Protein AF-A0A2M4B0M4-F1 (afdb_monomer_lite)

Foldseek 3Di:
DDDDDDPVNVVVVVVVVVVVVVQLVVLLVVQCVVVVHPDRDPVSSQVSCVVVVNNVVNVVVVVVVVVVVVVVVVVVVVCVVPVPDDADPVNVVVVVVVVVPPD

Structure (mmCIF, N/CA/C/O backbone):
data_AF-A0A2M4B0M4-F1
#
_entry.id   AF-A0A2M4B0M4-F1
#
loop_
_atom_site.group_PDB
_atom_site.id
_atom_site.type_symbol
_atom_site.label_atom_id
_atom_site.label_alt_id
_atom_site.label_comp_id
_atom_site.label_asym_id
_atom_site.label_entity_id
_atom_site.label_seq_id
_atom_site.pdbx_PDB_ins_code
_atom_site.Cartn_x
_atom_site.Cartn_y
_atom_site.Cartn_z
_atom_site.occupancy
_atom_site.B_iso_or_equiv
_atom_site.auth_seq_id
_atom_site.auth_comp_id
_atom_site.auth_asym_id
_atom_site.auth_atom_id
_atom_site.pdbx_PDB_model_num
ATOM 1 N N . ALA A 1 1 ? 12.760 -25.555 -10.948 1.00 48.34 1 ALA A N 1
ATOM 2 C CA . ALA A 1 1 ? 13.737 -24.729 -11.685 1.00 48.34 1 ALA A CA 1
ATOM 3 C C . ALA A 1 1 ? 13.909 -23.422 -10.926 1.00 48.34 1 ALA A C 1
ATOM 5 O O . ALA A 1 1 ? 12.907 -22.858 -10.509 1.00 48.34 1 ALA A O 1
ATOM 6 N N . GLU A 1 2 ? 15.144 -22.990 -10.683 1.00 76.56 2 GLU A N 1
ATOM 7 C CA . GLU A 1 2 ? 15.445 -21.731 -9.992 1.00 76.56 2 GLU A CA 1
ATOM 8 C C . GLU A 1 2 ? 15.214 -20.550 -10.945 1.00 76.56 2 GLU A C 1
ATOM 10 O O . GLU A 1 2 ? 15.777 -20.513 -12.041 1.00 76.56 2 GLU A O 1
ATOM 15 N N . VAL A 1 3 ? 14.364 -19.600 -10.552 1.00 85.00 3 VAL A N 1
ATOM 16 C CA . VAL A 1 3 ? 14.114 -18.383 -11.334 1.00 85.00 3 VAL A CA 1
ATOM 17 C C . VAL A 1 3 ? 15.203 -17.363 -11.007 1.00 85.00 3 VAL A C 1
ATOM 19 O O . VAL A 1 3 ? 15.274 -16.859 -9.888 1.00 85.00 3 VAL A O 1
ATOM 22 N N . LYS A 1 4 ? 16.056 -17.043 -11.985 1.00 88.75 4 LYS A N 1
ATOM 23 C CA . LYS A 1 4 ? 17.110 -16.029 -11.836 1.00 88.75 4 LYS A CA 1
ATOM 24 C C . LYS A 1 4 ? 16.556 -14.636 -12.141 1.00 88.75 4 LYS A C 1
ATOM 26 O O . LYS A 1 4 ? 16.028 -14.406 -13.224 1.00 88.75 4 LYS A O 1
ATOM 31 N N . VAL A 1 5 ? 16.720 -13.704 -11.201 1.00 90.69 5 VAL A N 1
ATOM 32 C CA . VAL A 1 5 ? 16.304 -12.295 -11.334 1.00 90.69 5 VAL A CA 1
ATOM 33 C C . VAL A 1 5 ? 17.540 -11.404 -11.425 1.00 90.69 5 VAL A C 1
ATOM 35 O O . VAL A 1 5 ? 18.407 -11.475 -10.548 1.00 90.69 5 VAL A O 1
ATOM 38 N N . SER A 1 6 ? 17.614 -10.561 -12.460 1.00 95.25 6 SER A N 1
ATOM 39 C CA . SER A 1 6 ? 18.752 -9.660 -12.686 1.00 95.25 6 SER A CA 1
ATOM 40 C C . SER A 1 6 ? 18.793 -8.488 -11.694 1.00 95.25 6 SER A C 1
ATOM 42 O O . SER A 1 6 ? 17.782 -8.124 -11.086 1.00 95.25 6 SER A O 1
ATOM 44 N N . ASN A 1 7 ? 19.964 -7.867 -11.540 1.00 93.81 7 ASN A N 1
ATOM 45 C CA . ASN A 1 7 ? 20.154 -6.727 -10.632 1.00 93.81 7 ASN A CA 1
ATOM 46 C C . ASN A 1 7 ? 19.394 -5.479 -11.101 1.00 93.81 7 ASN A C 1
ATOM 48 O O . ASN A 1 7 ? 18.887 -4.700 -10.291 1.00 93.81 7 ASN A O 1
ATOM 52 N N . GLU A 1 8 ? 19.259 -5.311 -12.412 1.00 94.88 8 GLU A N 1
ATOM 53 C CA . GLU A 1 8 ? 18.503 -4.227 -13.030 1.00 94.88 8 GLU A CA 1
ATOM 54 C C . GLU A 1 8 ? 17.011 -4.383 -12.729 1.00 94.88 8 GLU A C 1
ATOM 56 O O . GLU A 1 8 ? 16.358 -3.407 -12.370 1.00 94.88 8 GLU A O 1
ATOM 61 N N . CYS A 1 9 ? 16.487 -5.615 -12.784 1.00 95.75 9 CYS A N 1
ATOM 62 C CA . CYS A 1 9 ? 15.099 -5.912 -12.430 1.00 95.75 9 CYS A CA 1
ATOM 63 C C . CYS A 1 9 ? 14.812 -5.581 -10.959 1.00 95.75 9 CYS A C 1
ATOM 65 O O . CYS A 1 9 ? 13.830 -4.903 -10.662 1.00 95.75 9 CYS A O 1
ATOM 67 N N . ARG A 1 10 ? 15.709 -5.966 -10.040 1.00 94.06 10 ARG A N 1
ATOM 68 C CA . ARG A 1 10 ? 15.594 -5.613 -8.611 1.00 94.06 10 ARG A CA 1
ATOM 69 C C . ARG A 1 10 ? 15.597 -4.101 -8.398 1.00 94.06 10 ARG A C 1
ATOM 71 O O . ARG A 1 10 ? 14.781 -3.583 -7.643 1.00 94.06 10 ARG A O 1
ATOM 78 N N . THR A 1 11 ? 16.482 -3.392 -9.096 1.00 96.31 11 THR A N 1
ATOM 79 C CA . THR A 1 11 ? 16.575 -1.927 -9.022 1.00 96.31 11 THR A CA 1
ATOM 80 C C . THR A 1 11 ? 15.310 -1.253 -9.555 1.00 96.31 11 THR A C 1
ATOM 82 O O . THR A 1 11 ? 14.796 -0.321 -8.937 1.00 96.31 11 THR A O 1
ATOM 85 N N . ALA A 1 12 ? 14.789 -1.723 -10.689 1.00 97.19 12 ALA A N 1
ATOM 86 C CA . ALA A 1 12 ? 13.554 -1.214 -11.273 1.00 97.19 12 ALA A CA 1
ATOM 87 C C . ALA A 1 12 ? 12.356 -1.458 -10.348 1.00 97.19 12 ALA A C 1
ATOM 89 O O . ALA A 1 12 ? 11.573 -0.538 -10.117 1.00 97.19 12 ALA A O 1
ATOM 90 N N . LEU A 1 13 ? 12.260 -2.655 -9.760 1.00 96.75 13 LEU A N 1
ATOM 91 C CA . LEU A 1 13 ? 11.215 -2.994 -8.801 1.00 96.75 13 LEU A CA 1
ATOM 92 C C . LEU A 1 13 ? 11.276 -2.095 -7.563 1.00 96.75 13 LEU A C 1
ATOM 94 O O . LEU A 1 13 ? 10.258 -1.534 -7.184 1.00 96.75 13 LEU A O 1
ATOM 98 N N . ALA A 1 14 ? 12.460 -1.887 -6.978 1.00 95.88 14 ALA A N 1
ATOM 99 C CA . ALA A 1 14 ? 12.617 -1.007 -5.820 1.00 95.88 14 ALA A CA 1
ATOM 100 C C . ALA A 1 14 ? 12.115 0.420 -6.106 1.00 95.88 14 ALA A C 1
ATOM 102 O O . ALA A 1 14 ? 11.394 1.002 -5.297 1.00 95.88 14 ALA A O 1
ATOM 103 N N . ARG A 1 15 ? 12.432 0.962 -7.291 1.00 96.25 15 ARG A N 1
ATOM 104 C CA . ARG A 1 15 ? 11.923 2.271 -7.729 1.00 96.25 15 ARG A CA 1
ATOM 105 C C . ARG A 1 15 ? 10.406 2.257 -7.917 1.00 96.25 15 ARG A C 1
ATOM 107 O O . ARG A 1 15 ? 9.736 3.183 -7.468 1.00 96.25 15 ARG A O 1
ATOM 114 N N . ALA A 1 16 ? 9.867 1.214 -8.548 1.00 97.19 16 ALA A N 1
ATOM 115 C CA . ALA A 1 16 ? 8.429 1.058 -8.744 1.00 97.19 16 ALA A CA 1
ATOM 116 C C . ALA A 1 16 ? 7.676 0.989 -7.406 1.00 97.19 16 ALA A C 1
ATOM 118 O O . ALA A 1 16 ? 6.642 1.633 -7.265 1.00 97.19 16 ALA A O 1
ATOM 119 N N . THR A 1 17 ? 8.224 0.307 -6.396 1.00 97.00 17 THR A N 1
ATOM 120 C CA . THR A 1 17 ? 7.647 0.252 -5.046 1.00 97.00 17 THR A CA 1
ATOM 121 C C . THR A 1 17 ? 7.543 1.638 -4.414 1.00 97.00 17 THR A C 1
ATOM 123 O O . THR A 1 17 ? 6.503 1.976 -3.854 1.00 97.00 17 THR A O 1
ATOM 126 N N . SER A 1 18 ? 8.576 2.481 -4.532 1.00 97.69 18 SER A N 1
ATOM 127 C CA . SER A 1 18 ? 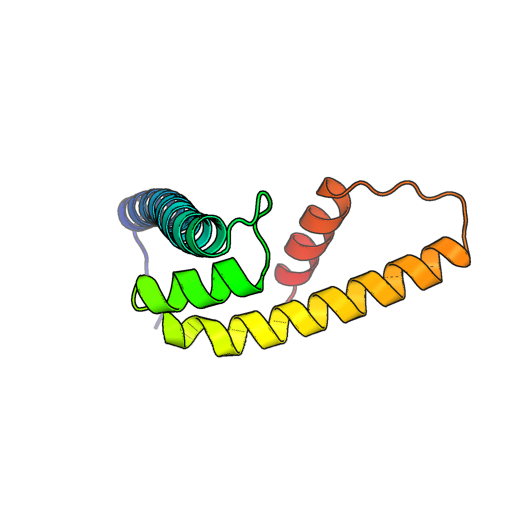8.510 3.858 -4.020 1.00 97.69 18 SER A CA 1
ATOM 128 C C . SER A 1 18 ? 7.400 4.669 -4.694 1.00 97.69 18 SER A C 1
ATOM 130 O O . SER A 1 18 ? 6.663 5.389 -4.021 1.00 97.69 18 SER A O 1
ATOM 132 N N . VAL A 1 19 ? 7.250 4.522 -6.014 1.00 97.56 19 VAL A N 1
ATOM 133 C CA . VAL A 1 19 ? 6.182 5.185 -6.777 1.00 97.56 19 VAL A CA 1
ATOM 134 C C . VAL A 1 19 ? 4.807 4.652 -6.371 1.00 97.56 19 VAL A C 1
ATOM 136 O O . VAL A 1 19 ? 3.889 5.445 -6.183 1.00 97.56 19 VAL A O 1
ATOM 139 N N . PHE A 1 20 ? 4.673 3.341 -6.165 1.00 97.62 20 PHE A N 1
ATOM 140 C CA . PHE A 1 20 ? 3.435 2.714 -5.704 1.00 97.62 20 PHE A CA 1
ATOM 141 C C . PHE A 1 20 ? 2.986 3.265 -4.347 1.00 97.62 20 PHE A C 1
ATOM 143 O O . PHE A 1 20 ? 1.837 3.678 -4.207 1.00 97.62 20 PHE A O 1
ATOM 150 N N . VAL A 1 21 ? 3.893 3.343 -3.365 1.00 97.31 21 VAL A N 1
ATOM 151 C CA . VAL A 1 21 ? 3.576 3.893 -2.035 1.00 97.31 21 VAL A CA 1
ATOM 152 C C . VAL A 1 21 ? 3.109 5.345 -2.140 1.00 97.31 21 VAL A C 1
ATOM 154 O O . VAL A 1 21 ? 2.110 5.715 -1.520 1.00 97.31 21 VAL A O 1
ATOM 157 N N . LEU A 1 22 ? 3.791 6.165 -2.945 1.00 97.44 22 LEU A N 1
ATOM 158 C CA . LEU A 1 22 ? 3.404 7.560 -3.154 1.00 97.44 22 LEU A CA 1
ATOM 159 C C . LEU A 1 22 ? 2.028 7.674 -3.821 1.00 97.44 22 LEU A C 1
ATOM 161 O O . LEU A 1 22 ? 1.195 8.464 -3.378 1.00 97.44 22 LEU A O 1
ATOM 165 N N . TYR A 1 23 ? 1.782 6.874 -4.857 1.00 98.06 23 TYR A N 1
ATOM 166 C CA . TYR A 1 23 ? 0.527 6.902 -5.598 1.00 98.06 23 TYR A CA 1
ATOM 167 C C . TYR A 1 23 ? -0.659 6.465 -4.730 1.00 98.06 23 TYR A C 1
ATOM 169 O O . TYR A 1 23 ? -1.651 7.189 -4.644 1.00 98.06 23 TYR A O 1
ATOM 177 N N . LEU A 1 24 ? -0.516 5.361 -3.989 1.00 98.38 24 LEU A N 1
ATOM 178 C CA . LEU A 1 24 ? -1.525 4.910 -3.030 1.00 98.38 24 LEU A CA 1
ATOM 179 C C . LEU A 1 24 ? -1.780 5.958 -1.937 1.00 98.38 24 LEU A C 1
ATOM 181 O O . LEU A 1 24 ? -2.926 6.203 -1.565 1.00 98.38 24 LEU A O 1
ATOM 185 N N . THR A 1 25 ? -0.725 6.607 -1.435 1.00 97.81 25 THR A N 1
ATOM 186 C CA . THR A 1 25 ? -0.862 7.675 -0.432 1.00 97.81 25 THR A CA 1
ATOM 187 C C . THR A 1 25 ? -1.669 8.850 -0.981 1.00 97.81 25 THR A C 1
ATOM 189 O O . THR A 1 25 ? -2.526 9.385 -0.275 1.00 97.81 25 THR A O 1
ATOM 192 N N . ALA A 1 26 ? -1.426 9.245 -2.232 1.00 98.06 26 ALA A N 1
ATOM 193 C CA . ALA A 1 26 ? -2.164 10.319 -2.888 1.00 98.06 26 ALA A CA 1
ATOM 194 C C . ALA A 1 26 ? -3.651 9.965 -3.071 1.00 98.06 26 ALA A C 1
ATOM 196 O O . ALA A 1 26 ? -4.502 10.771 -2.694 1.00 98.06 26 ALA A O 1
ATOM 197 N N . ALA A 1 27 ? -3.964 8.756 -3.552 1.00 98.06 27 ALA A N 1
ATOM 198 C CA . ALA A 1 27 ? -5.342 8.271 -3.694 1.00 98.06 27 ALA A CA 1
ATOM 199 C C . ALA A 1 27 ? -6.069 8.227 -2.337 1.00 98.06 27 ALA A C 1
ATOM 201 O O . ALA A 1 27 ? -7.098 8.871 -2.138 1.00 98.06 27 ALA A O 1
ATOM 202 N N . ALA A 1 28 ? -5.461 7.597 -1.328 1.00 98.12 28 ALA A N 1
ATOM 203 C CA . ALA A 1 28 ? -6.021 7.553 0.023 1.00 98.12 28 ALA A CA 1
ATOM 204 C C . ALA A 1 28 ? -6.218 8.955 0.633 1.00 98.12 28 ALA A C 1
ATOM 206 O O . ALA A 1 28 ? -7.175 9.194 1.375 1.00 98.12 28 ALA A O 1
ATOM 207 N N . THR A 1 29 ? -5.327 9.903 0.323 1.00 98.00 29 THR A N 1
ATOM 208 C CA . THR A 1 29 ? -5.456 11.299 0.762 1.00 98.00 29 THR A CA 1
ATOM 209 C C . THR A 1 29 ? -6.644 11.978 0.091 1.00 98.00 29 THR A C 1
ATOM 211 O O . THR A 1 29 ? -7.400 12.664 0.778 1.00 98.00 29 THR A O 1
ATOM 214 N N . ALA A 1 30 ? -6.855 11.759 -1.209 1.00 97.44 30 ALA A N 1
ATOM 215 C CA . ALA A 1 30 ? -8.021 12.277 -1.916 1.00 97.44 30 ALA A CA 1
ATOM 216 C C . ALA A 1 30 ? -9.323 11.752 -1.288 1.00 97.44 30 ALA A C 1
ATOM 218 O O . ALA A 1 30 ? -10.209 12.549 -0.976 1.00 97.44 30 ALA A O 1
ATOM 219 N N . VAL A 1 31 ? -9.408 10.452 -0.980 1.00 97.25 31 VAL A N 1
ATOM 220 C CA . VAL A 1 31 ? -10.560 9.866 -0.268 1.00 97.25 31 VAL A CA 1
ATOM 221 C C . VAL A 1 31 ? -10.775 10.516 1.104 1.00 97.25 31 VAL A C 1
ATOM 223 O O . VAL A 1 31 ? -11.905 10.840 1.480 1.00 97.25 31 VAL A O 1
ATOM 226 N N . ALA A 1 32 ? -9.705 10.716 1.878 1.00 97.69 32 ALA A N 1
ATOM 227 C CA . ALA A 1 32 ? -9.788 11.348 3.194 1.00 97.69 32 ALA A CA 1
ATOM 228 C C . ALA A 1 32 ? -10.308 12.793 3.099 1.00 97.69 32 ALA A C 1
ATOM 230 O O . ALA A 1 32 ? -11.180 13.199 3.872 1.00 97.69 32 ALA A O 1
ATOM 231 N N . 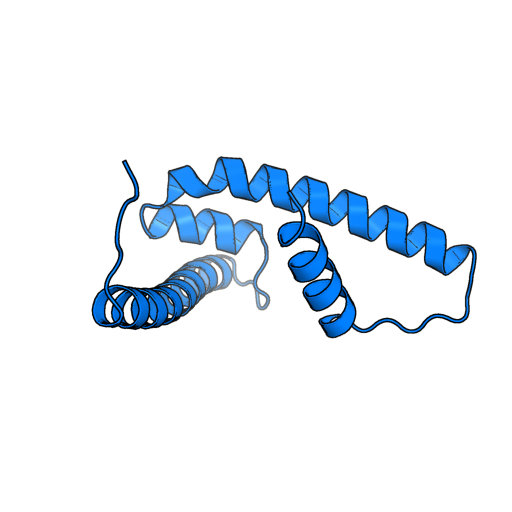GLN A 1 33 ? -9.804 13.552 2.122 1.00 96.62 33 GLN A N 1
ATOM 232 C CA . GLN A 1 33 ? -10.201 14.934 1.862 1.00 96.62 33 GLN A CA 1
ATOM 233 C C . GLN A 1 33 ? -11.662 15.038 1.420 1.00 96.62 33 GLN A C 1
ATOM 235 O O . GLN A 1 33 ? -12.376 15.901 1.926 1.00 96.62 33 GLN A O 1
ATOM 240 N N . GLN A 1 34 ? -12.141 14.126 0.566 1.00 94.81 34 GLN A N 1
ATOM 241 C CA . GLN A 1 34 ? -13.559 14.047 0.187 1.00 94.81 34 GLN A CA 1
ATOM 242 C C . GLN A 1 34 ? -14.476 13.862 1.410 1.00 94.81 34 GLN A C 1
ATOM 244 O O . GLN A 1 34 ? -15.599 14.362 1.434 1.00 94.81 34 GLN A O 1
ATOM 249 N N . LYS A 1 35 ? -13.983 13.192 2.460 1.00 92.94 35 LYS A N 1
ATOM 250 C CA . LYS A 1 35 ? -14.688 12.988 3.737 1.00 92.94 35 LYS A CA 1
ATOM 251 C C . LYS A 1 35 ? -14.429 14.090 4.776 1.00 92.94 35 LYS A C 1
ATOM 253 O O . LYS A 1 35 ? -14.868 13.957 5.914 1.00 92.94 35 LYS A O 1
ATOM 258 N N . ASN A 1 36 ? -13.739 15.178 4.418 1.00 94.31 36 ASN A N 1
ATOM 259 C CA . ASN A 1 36 ? -13.304 16.248 5.331 1.00 94.31 36 ASN A CA 1
ATOM 260 C C . ASN A 1 36 ? -12.465 15.747 6.524 1.00 94.31 36 ASN A C 1
ATOM 262 O O . ASN A 1 36 ? -12.425 16.367 7.589 1.00 94.31 36 ASN A O 1
ATOM 266 N N . HIS A 1 37 ? -11.780 14.614 6.367 1.00 94.25 37 HIS A N 1
ATOM 267 C CA . HIS A 1 37 ? -10.908 14.069 7.395 1.00 94.25 37 HIS A CA 1
ATOM 268 C C . HIS A 1 37 ? -9.503 14.661 7.269 1.00 94.25 37 HIS A C 1
ATOM 270 O O . HIS A 1 37 ? -8.880 14.624 6.212 1.00 94.25 37 HIS A O 1
ATOM 276 N N . ARG A 1 38 ? -8.970 15.168 8.386 1.00 90.75 38 ARG A N 1
ATOM 277 C CA . ARG A 1 38 ? -7.605 15.719 8.457 1.00 90.75 38 ARG A CA 1
ATOM 278 C C . ARG A 1 38 ? -6.523 14.642 8.626 1.00 90.75 38 ARG A C 1
ATOM 280 O O . ARG A 1 38 ? -5.343 14.936 8.469 1.00 90.75 38 ARG A O 1
ATOM 287 N N . SER A 1 39 ? -6.931 13.412 8.937 1.00 93.81 39 SER A N 1
ATOM 288 C CA . SER A 1 39 ? -6.045 12.272 9.179 1.00 93.81 39 SER A CA 1
ATOM 289 C C . SER A 1 39 ? -6.348 11.128 8.217 1.00 93.81 39 SER A C 1
ATOM 291 O O . SER A 1 39 ? -7.508 10.847 7.907 1.00 93.81 39 SER A O 1
ATOM 293 N N . L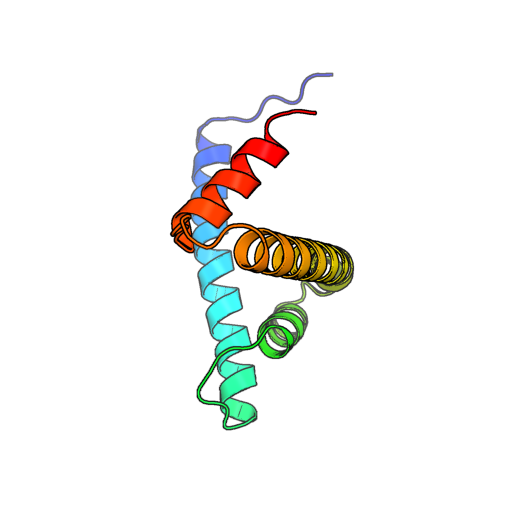EU A 1 40 ? -5.298 10.428 7.793 1.00 95.06 40 LEU A N 1
ATOM 294 C CA . LEU A 1 40 ? -5.416 9.213 6.998 1.00 95.06 40 LEU A CA 1
ATOM 295 C C . LEU A 1 40 ? -5.756 8.023 7.911 1.00 95.06 40 LEU A C 1
ATOM 297 O O . LEU A 1 40 ? -5.150 7.858 8.969 1.00 95.06 40 LEU A O 1
ATOM 301 N N . THR A 1 41 ? -6.723 7.196 7.521 1.00 95.81 41 THR A N 1
ATOM 302 C CA . THR A 1 41 ? -7.144 6.002 8.268 1.00 95.81 41 THR A CA 1
ATOM 303 C C . THR A 1 41 ? -7.005 4.768 7.383 1.00 95.81 41 THR A C 1
ATOM 305 O O . THR A 1 41 ? -6.879 4.887 6.164 1.00 95.81 41 THR A O 1
ATOM 308 N N . ALA A 1 42 ? -7.055 3.573 7.981 1.00 96.12 42 ALA A N 1
ATOM 309 C CA . ALA A 1 42 ? -7.021 2.318 7.225 1.00 96.12 42 ALA A CA 1
ATOM 310 C C . ALA A 1 42 ? -8.142 2.246 6.172 1.00 96.12 42 ALA A C 1
ATOM 312 O O . ALA A 1 42 ? -7.906 1.787 5.061 1.00 96.12 42 ALA A O 1
ATOM 313 N N . ASP A 1 43 ? -9.329 2.770 6.486 1.00 97.00 43 ASP A N 1
ATOM 314 C CA . ASP A 1 43 ? -10.460 2.788 5.554 1.00 97.00 43 ASP A CA 1
ATOM 315 C C . ASP A 1 43 ? -10.187 3.674 4.333 1.00 97.00 43 ASP A C 1
ATOM 317 O O . ASP A 1 43 ? -10.599 3.332 3.228 1.00 97.00 43 ASP A O 1
ATOM 321 N N . HIS A 1 44 ? -9.460 4.786 4.503 1.00 98.06 44 HIS A N 1
ATOM 322 C CA . HIS A 1 44 ? -9.025 5.611 3.372 1.00 98.06 44 HIS A CA 1
ATOM 323 C C . HIS A 1 44 ? -8.014 4.872 2.493 1.00 98.06 44 HIS A C 1
ATOM 325 O O . HIS A 1 44 ? -8.075 4.994 1.278 1.00 98.06 44 HIS A O 1
ATOM 331 N N . VAL A 1 45 ? -7.108 4.089 3.091 1.00 97.81 45 VAL A N 1
ATOM 332 C CA . VAL A 1 45 ? -6.136 3.279 2.338 1.00 97.81 45 VAL A CA 1
ATOM 333 C C . VAL A 1 45 ? -6.838 2.175 1.552 1.00 97.81 45 VAL A C 1
ATOM 335 O O . VAL A 1 45 ? -6.519 1.976 0.386 1.00 97.81 45 VAL A O 1
ATOM 338 N N . PHE A 1 46 ? -7.817 1.487 2.150 1.00 98.25 46 PHE A N 1
ATOM 339 C CA . PHE A 1 46 ? -8.589 0.464 1.440 1.00 98.25 46 PHE A CA 1
ATOM 340 C C . PHE A 1 46 ? -9.403 1.051 0.288 1.00 98.25 46 PHE A C 1
ATOM 342 O O . PHE A 1 46 ? -9.358 0.503 -0.802 1.00 98.25 46 PHE A O 1
ATOM 349 N N . ALA A 1 47 ? -10.073 2.184 0.497 1.00 97.69 47 ALA A N 1
ATOM 350 C CA . ALA A 1 47 ? -10.772 2.878 -0.583 1.00 97.69 47 ALA A CA 1
ATOM 351 C C . ALA A 1 47 ? -9.803 3.392 -1.663 1.00 97.69 47 ALA A C 1
ATOM 353 O O . ALA A 1 47 ? -10.092 3.285 -2.847 1.00 97.69 47 ALA A O 1
ATOM 354 N N . GLY A 1 48 ? -8.624 3.884 -1.272 1.00 97.94 48 GLY A N 1
ATOM 355 C CA . GLY A 1 48 ? -7.577 4.269 -2.216 1.00 97.94 48 GLY A CA 1
ATOM 356 C C . GLY A 1 48 ? -7.111 3.093 -3.075 1.00 97.94 48 GLY A C 1
ATOM 357 O O . GLY A 1 48 ? -6.925 3.274 -4.269 1.00 97.94 48 GLY A O 1
ATOM 358 N N . LEU A 1 49 ? -6.979 1.888 -2.501 1.00 98.12 49 LEU A N 1
ATOM 359 C CA . LEU A 1 49 ? -6.668 0.661 -3.251 1.00 98.12 49 LEU A CA 1
ATOM 360 C C . LEU A 1 49 ? -7.754 0.297 -4.272 1.00 98.12 49 LEU A C 1
ATOM 362 O O . LEU A 1 49 ? -7.409 -0.239 -5.319 1.00 98.12 49 LEU A O 1
ATOM 366 N N . GLU A 1 50 ? -9.026 0.584 -3.984 1.00 97.44 50 GLU A N 1
ATOM 367 C CA . GLU A 1 50 ? -10.118 0.436 -4.957 1.00 97.44 50 GLU A CA 1
ATOM 368 C C . GLU A 1 50 ? -9.992 1.468 -6.086 1.00 97.44 50 GLU A C 1
ATOM 370 O O . GLU A 1 50 ? -10.062 1.109 -7.254 1.00 97.44 50 GLU A O 1
ATOM 375 N N . GLU A 1 51 ? -9.705 2.735 -5.767 1.00 96.12 51 GLU A N 1
ATOM 376 C CA . GLU A 1 51 ? -9.529 3.787 -6.783 1.00 96.12 51 GLU A CA 1
ATOM 377 C C . GLU A 1 51 ? -8.363 3.523 -7.746 1.00 96.12 51 GLU A C 1
ATOM 379 O O . GLU A 1 51 ? -8.418 3.947 -8.900 1.00 96.12 51 GLU A O 1
ATOM 384 N N . ILE A 1 52 ? -7.306 2.849 -7.281 1.00 96.81 52 ILE A N 1
ATOM 385 C CA . ILE A 1 52 ? -6.128 2.532 -8.100 1.00 96.81 52 ILE A CA 1
ATOM 386 C C . ILE A 1 52 ? -6.170 1.131 -8.735 1.00 96.81 52 ILE A C 1
ATOM 388 O O . ILE A 1 52 ? -5.156 0.711 -9.286 1.00 96.81 52 ILE A O 1
ATOM 392 N N . GLU A 1 53 ? -7.307 0.424 -8.676 1.00 97.00 53 GLU A N 1
ATOM 393 C CA . GLU A 1 53 ? -7.527 -0.909 -9.281 1.00 97.00 53 GLU A CA 1
ATOM 394 C C . GLU A 1 53 ? -6.658 -2.037 -8.670 1.00 97.00 53 GLU A C 1
ATOM 396 O O . GLU A 1 53 ? -6.186 -2.954 -9.348 1.00 97.00 53 GLU A O 1
ATOM 401 N N . PHE A 1 54 ? -6.420 -1.975 -7.355 1.00 96.94 54 PHE A N 1
ATOM 402 C CA . PHE A 1 54 ? -5.699 -2.991 -6.572 1.00 96.94 54 PHE A CA 1
ATOM 403 C C . PHE A 1 54 ? -6.605 -3.674 -5.524 1.00 96.94 54 PHE A C 1
ATOM 405 O O . PHE A 1 54 ? -6.151 -4.043 -4.435 1.00 96.94 54 PHE A O 1
ATOM 412 N N . GLU A 1 55 ? -7.886 -3.908 -5.830 1.00 96.62 55 GLU A N 1
ATOM 413 C CA . GLU A 1 55 ? -8.871 -4.470 -4.885 1.00 96.62 55 GLU A CA 1
ATOM 414 C C . GLU A 1 55 ? -8.484 -5.864 -4.379 1.00 96.62 55 GLU A C 1
ATOM 416 O O . GLU A 1 55 ? -8.773 -6.236 -3.239 1.00 96.62 55 GLU A O 1
ATOM 421 N N . ASN A 1 56 ? -7.760 -6.628 -5.201 1.00 97.19 56 ASN A N 1
ATOM 422 C CA . ASN A 1 56 ? -7.259 -7.956 -4.848 1.00 97.19 56 ASN A CA 1
ATOM 423 C C . ASN A 1 56 ? -6.332 -7.942 -3.616 1.00 97.19 56 ASN A C 1
ATOM 425 O O . ASN A 1 56 ? -6.170 -8.971 -2.960 1.00 97.19 56 ASN A O 1
ATOM 429 N N . PHE A 1 57 ? -5.741 -6.794 -3.262 1.00 96.81 57 PHE A N 1
ATOM 430 C CA . PHE A 1 57 ? -4.900 -6.655 -2.068 1.00 96.81 57 PHE A CA 1
ATOM 431 C C . PHE A 1 57 ? -5.713 -6.442 -0.787 1.00 96.81 57 PHE A C 1
ATOM 433 O O . PHE A 1 57 ? -5.212 -6.697 0.308 1.00 96.81 57 PHE A O 1
ATOM 440 N N . ILE A 1 58 ? -6.975 -6.019 -0.894 1.00 97.44 58 ILE A N 1
ATOM 441 C CA . ILE A 1 58 ? -7.797 -5.625 0.256 1.00 97.44 58 ILE A CA 1
ATOM 442 C C . ILE A 1 58 ? -8.053 -6.808 1.188 1.00 97.44 58 ILE A C 1
ATOM 444 O O . ILE A 1 58 ? -7.929 -6.665 2.404 1.00 97.44 58 ILE A O 1
ATOM 448 N N . GLY A 1 59 ? -8.395 -7.976 0.638 1.00 97.50 59 GLY A N 1
ATOM 449 C CA . GLY A 1 59 ? -8.639 -9.190 1.423 1.00 97.50 59 GLY A CA 1
ATOM 450 C C . GLY A 1 59 ? -7.424 -9.590 2.274 1.00 97.50 59 GLY A C 1
ATOM 451 O O . GLY A 1 59 ? -7.535 -9.606 3.504 1.00 97.50 59 GLY A O 1
ATOM 452 N N . PRO A 1 60 ? -6.256 -9.844 1.652 1.00 97.69 60 PRO A N 1
ATOM 453 C CA . PRO A 1 60 ? -5.017 -10.142 2.369 1.00 97.69 60 PRO A CA 1
ATOM 454 C C . PRO A 1 60 ? -4.617 -9.064 3.389 1.00 97.69 60 PRO A C 1
ATOM 456 O O . PRO A 1 60 ? -4.290 -9.387 4.530 1.00 97.69 60 PRO A O 1
ATOM 459 N N . LEU A 1 61 ? -4.704 -7.778 3.031 1.00 97.44 61 LEU A N 1
ATOM 460 C CA . LEU A 1 61 ? -4.322 -6.683 3.930 1.00 97.44 61 LEU A CA 1
ATOM 461 C C . LEU A 1 61 ? -5.264 -6.534 5.132 1.00 97.44 61 LEU A C 1
ATOM 463 O O . LEU A 1 61 ? -4.808 -6.201 6.225 1.00 97.44 61 LEU A O 1
ATOM 467 N N . LYS A 1 62 ? -6.568 -6.793 4.974 1.00 97.38 62 LYS A N 1
ATOM 468 C CA . LYS A 1 62 ? -7.517 -6.796 6.101 1.00 97.38 62 LYS A CA 1
ATOM 469 C C . LYS A 1 62 ? -7.202 -7.908 7.101 1.00 97.38 62 LYS A C 1
ATOM 471 O O . LYS A 1 62 ? -7.258 -7.653 8.304 1.00 97.38 62 LYS A O 1
ATOM 476 N N . ALA A 1 63 ? -6.841 -9.097 6.616 1.00 96.62 63 ALA A N 1
ATOM 477 C CA . ALA A 1 63 ? -6.422 -10.203 7.474 1.00 96.62 63 ALA A CA 1
ATOM 478 C C . ALA A 1 63 ? -5.155 -9.843 8.269 1.00 96.62 63 ALA A C 1
ATOM 480 O O . ALA A 1 63 ? -5.115 -10.014 9.489 1.00 96.62 63 ALA A O 1
ATOM 481 N N . GLU A 1 64 ? -4.156 -9.251 7.609 1.00 95.50 64 GLU A N 1
ATOM 482 C CA . GLU A 1 64 ? -2.920 -8.836 8.280 1.00 95.50 64 GLU A CA 1
ATOM 483 C C . GLU A 1 64 ? -3.154 -7.698 9.285 1.00 95.50 64 GLU A C 1
ATOM 485 O O . GLU A 1 64 ? -2.624 -7.709 10.397 1.00 95.50 64 GLU A O 1
ATOM 490 N N . LEU A 1 65 ? -4.036 -6.747 8.964 1.00 94.25 65 LEU A N 1
ATOM 491 C CA . LEU A 1 65 ? -4.421 -5.680 9.887 1.00 94.25 65 LEU A CA 1
ATOM 492 C C . LEU A 1 65 ? -5.095 -6.228 11.157 1.00 94.25 65 LEU A C 1
ATOM 494 O O . LEU A 1 65 ? -4.892 -5.692 12.252 1.00 94.25 65 LEU A O 1
ATOM 498 N N . GLU A 1 66 ? -5.897 -7.288 11.041 1.00 95.62 66 GLU A N 1
ATOM 499 C CA . GLU A 1 66 ? -6.492 -7.963 12.196 1.00 95.62 66 GLU A CA 1
ATOM 500 C C . GLU A 1 66 ? -5.420 -8.626 13.073 1.00 95.62 66 GLU A C 1
ATOM 502 O O . GLU A 1 66 ? -5.424 -8.443 14.297 1.00 95.62 66 GLU A O 1
ATOM 507 N N . ASN A 1 67 ? -4.470 -9.335 12.458 1.00 94.44 67 ASN A N 1
ATOM 508 C CA . ASN A 1 67 ? -3.338 -9.950 13.153 1.00 94.44 67 ASN A CA 1
ATOM 509 C C . ASN A 1 67 ? -2.497 -8.901 13.888 1.00 94.44 67 ASN A C 1
ATOM 511 O O . ASN A 1 67 ? -2.218 -9.049 15.083 1.00 94.44 67 ASN A O 1
ATOM 515 N N . TYR A 1 68 ? -2.184 -7.790 13.222 1.00 92.56 68 TYR A N 1
ATOM 516 C CA . TYR A 1 68 ? -1.475 -6.662 13.814 1.00 92.56 68 TYR A CA 1
ATOM 517 C C . TYR A 1 68 ? -2.212 -6.089 15.035 1.00 92.56 68 TYR A C 1
ATOM 519 O O . TYR A 1 68 ? -1.614 -5.874 16.093 1.00 92.56 68 TYR A O 1
ATOM 527 N N . ARG A 1 69 ? -3.533 -5.886 14.941 1.00 92.19 69 ARG A N 1
ATOM 528 C CA . ARG A 1 69 ? -4.352 -5.388 16.062 1.00 92.19 69 ARG A CA 1
ATOM 529 C C . ARG A 1 69 ? -4.341 -6.348 17.255 1.00 92.19 69 ARG A C 1
ATOM 531 O O . ARG A 1 69 ? -4.221 -5.886 18.393 1.00 92.19 69 ARG A O 1
ATOM 538 N N . LYS A 1 70 ? -4.421 -7.664 17.016 1.00 91.88 70 LYS A N 1
ATOM 539 C CA . LYS A 1 70 ? -4.292 -8.695 18.065 1.00 91.88 70 LYS A CA 1
ATOM 540 C C . LYS A 1 70 ? -2.918 -8.628 18.732 1.00 91.88 70 LYS A C 1
ATOM 542 O O . LYS A 1 70 ? -2.842 -8.543 19.958 1.00 91.88 70 LYS A O 1
ATOM 547 N N . LEU A 1 71 ? -1.847 -8.569 17.938 1.00 89.69 71 LEU A N 1
ATOM 548 C CA . LEU A 1 71 ? -0.475 -8.457 18.434 1.00 89.69 71 LEU A CA 1
ATOM 549 C C . LEU A 1 71 ? -0.285 -7.208 19.306 1.00 89.69 71 LEU A C 1
ATOM 551 O O . LEU A 1 71 ? 0.294 -7.288 20.392 1.00 89.69 71 LEU A O 1
ATOM 555 N N . MET A 1 72 ? -0.805 -6.060 18.867 1.00 86.44 72 MET A N 1
ATOM 556 C CA . MET A 1 72 ? -0.708 -4.803 19.613 1.00 86.44 72 MET A CA 1
ATOM 557 C C . MET A 1 72 ? -1.496 -4.830 20.922 1.00 86.44 72 MET A C 1
ATOM 559 O O . MET A 1 72 ? -1.004 -4.343 21.944 1.00 86.44 72 MET A O 1
ATOM 563 N N . LYS A 1 73 ? -2.677 -5.459 20.934 1.00 87.00 73 LYS A N 1
ATOM 564 C CA . LYS A 1 73 ? -3.448 -5.671 22.164 1.00 87.00 73 LYS A CA 1
ATOM 565 C C . LYS A 1 73 ? -2.666 -6.528 23.166 1.00 87.00 73 LYS A C 1
ATOM 567 O O . LYS A 1 73 ? -2.481 -6.104 24.305 1.00 87.00 73 LYS A O 1
ATOM 572 N N . SER A 1 74 ? -2.101 -7.653 22.726 1.00 81.69 74 SER A N 1
ATOM 573 C CA . SER A 1 74 ? -1.278 -8.513 23.583 1.00 81.69 74 SER A CA 1
ATOM 574 C C . SER A 1 74 ? 0.008 -7.831 24.067 1.00 81.69 74 SER A C 1
ATOM 576 O O . SER A 1 74 ? 0.418 -8.037 25.210 1.00 81.69 74 SER A O 1
ATOM 578 N N . LYS A 1 75 ? 0.656 -6.986 23.247 1.00 79.94 75 LYS A N 1
ATOM 579 C CA . LYS A 1 75 ? 1.806 -6.169 23.685 1.00 79.94 75 LYS A CA 1
ATOM 580 C C . LYS A 1 75 ? 1.399 -5.188 24.792 1.00 79.94 75 LYS A C 1
ATOM 582 O O . LYS A 1 75 ? 2.121 -5.064 25.781 1.00 79.94 75 LYS A O 1
ATOM 587 N N . LYS A 1 76 ? 0.237 -4.535 24.669 1.00 76.94 76 LYS A N 1
ATOM 588 C CA . LYS A 1 76 ? -0.285 -3.606 25.685 1.00 76.94 76 LYS A CA 1
ATOM 589 C C . LYS A 1 76 ? -0.603 -4.315 27.004 1.00 76.94 76 LYS A C 1
ATOM 591 O O . LYS A 1 76 ? -0.228 -3.813 28.059 1.00 76.94 76 LYS A O 1
ATOM 596 N N . GLU A 1 77 ? -1.214 -5.495 26.944 1.00 76.25 77 GLU A N 1
ATOM 597 C CA . GLU A 1 77 ? -1.486 -6.338 28.119 1.00 76.25 77 GLU A CA 1
ATOM 598 C C . GLU A 1 77 ? -0.184 -6.772 28.819 1.00 76.25 77 GLU A C 1
ATOM 600 O O . GLU A 1 77 ? -0.070 -6.683 30.041 1.00 76.25 77 GLU A O 1
ATOM 605 N N . LYS A 1 78 ? 0.856 -7.137 28.056 1.00 70.44 78 LYS A N 1
ATOM 606 C CA . LYS A 1 78 ? 2.184 -7.477 28.602 1.00 70.44 78 LYS A CA 1
ATOM 607 C C . LYS A 1 78 ? 2.919 -6.275 29.209 1.00 70.44 78 LYS A C 1
ATOM 609 O O . LYS A 1 78 ? 3.593 -6.441 30.223 1.00 70.44 78 LYS A O 1
ATOM 614 N N . LYS A 1 79 ? 2.790 -5.073 28.630 1.00 61.94 79 LYS A N 1
ATOM 615 C CA . LYS A 1 79 ? 3.374 -3.830 29.177 1.00 61.94 79 LYS A CA 1
ATOM 616 C C . LYS A 1 79 ? 2.649 -3.375 30.449 1.00 61.94 79 LYS A C 1
ATOM 618 O O . LYS A 1 79 ? 3.296 -2.897 31.373 1.00 61.94 79 LYS A O 1
ATOM 623 N N . ALA A 1 80 ? 1.338 -3.608 30.549 1.00 63.19 80 ALA A N 1
ATOM 624 C CA . ALA A 1 80 ? 0.592 -3.400 31.793 1.00 63.19 80 ALA A CA 1
ATOM 625 C C . ALA A 1 80 ? 1.052 -4.354 32.916 1.00 63.19 80 ALA A C 1
ATOM 627 O O . ALA A 1 80 ? 1.012 -3.987 34.086 1.00 63.19 80 ALA A O 1
ATOM 628 N N . ALA A 1 81 ? 1.546 -5.546 32.560 1.00 60.31 81 ALA A N 1
ATOM 629 C CA . ALA A 1 81 ? 2.117 -6.515 33.496 1.00 60.31 81 ALA A CA 1
ATOM 630 C C . ALA A 1 81 ? 3.610 -6.279 33.837 1.00 60.31 81 ALA A C 1
ATOM 632 O O . ALA A 1 81 ? 4.105 -6.856 34.805 1.00 60.31 81 ALA A O 1
ATOM 633 N N . LYS A 1 82 ? 4.344 -5.453 33.071 1.00 56.91 82 LYS A N 1
ATOM 634 C CA . LYS A 1 82 ? 5.749 -5.068 33.328 1.00 56.91 82 LYS A CA 1
ATOM 635 C C . LYS A 1 82 ? 5.989 -3.599 32.923 1.00 56.91 82 LYS A C 1
ATOM 637 O O . LYS A 1 82 ? 6.255 -3.341 31.749 1.00 56.91 82 LYS A O 1
ATOM 642 N N . PRO A 1 83 ? 5.946 -2.639 33.866 1.00 53.81 83 PRO A N 1
ATOM 643 C CA . PRO A 1 83 ? 5.878 -1.208 33.548 1.00 53.81 83 PRO A CA 1
ATOM 644 C C . PRO A 1 83 ? 7.170 -0.585 32.978 1.00 53.81 83 PRO A C 1
ATOM 646 O O . PRO A 1 83 ? 7.122 0.541 32.497 1.00 53.81 83 PRO A O 1
ATOM 649 N N . ASN A 1 84 ? 8.302 -1.301 32.950 1.00 52.47 84 ASN A N 1
ATOM 650 C CA . ASN A 1 84 ? 9.614 -0.748 32.571 1.00 52.47 84 ASN A CA 1
ATOM 651 C C . ASN A 1 84 ? 10.156 -1.284 31.233 1.00 52.47 84 ASN A C 1
ATOM 653 O O . ASN A 1 84 ? 11.266 -1.805 31.174 1.00 52.47 84 ASN A O 1
ATOM 657 N N . ALA A 1 85 ? 9.387 -1.176 30.151 1.00 54.94 85 ALA A N 1
ATOM 658 C CA . ALA A 1 85 ? 9.930 -1.354 28.802 1.00 54.94 85 ALA A CA 1
ATOM 659 C C . ALA A 1 85 ? 9.343 -0.291 27.871 1.00 54.94 85 ALA A C 1
ATOM 661 O O . ALA A 1 85 ? 8.215 -0.412 27.375 1.00 54.94 85 ALA A O 1
ATOM 662 N N . ASP A 1 86 ? 10.100 0.783 27.679 1.00 52.62 86 ASP A N 1
ATOM 663 C CA . ASP A 1 86 ? 9.847 1.721 26.600 1.00 52.62 86 ASP A CA 1
ATOM 664 C C . ASP A 1 86 ? 10.250 1.036 25.289 1.00 52.62 86 ASP A C 1
ATOM 666 O O . ASP A 1 86 ? 11.371 0.555 25.153 1.00 52.62 86 ASP A O 1
ATOM 670 N N . LYS A 1 87 ? 9.291 0.865 24.382 1.00 57.66 87 LYS A N 1
ATOM 671 C CA . LYS A 1 87 ? 9.521 0.325 23.039 1.00 57.66 87 LYS A CA 1
ATOM 672 C C . LYS A 1 87 ? 8.866 1.305 22.090 1.00 57.66 87 LYS A C 1
ATOM 674 O O . LYS A 1 87 ? 7.660 1.548 22.209 1.00 57.66 87 LYS A O 1
ATOM 679 N N . THR A 1 88 ? 9.673 1.882 21.216 1.00 55.38 88 THR A N 1
ATOM 680 C CA . THR A 1 88 ? 9.249 2.863 20.220 1.00 55.38 88 THR A CA 1
ATOM 681 C C . THR A 1 88 ? 8.519 2.171 19.065 1.00 55.38 88 THR A C 1
ATOM 683 O O . THR A 1 88 ? 8.505 0.941 18.958 1.00 55.38 88 THR A O 1
ATOM 686 N N . ILE A 1 89 ? 7.848 2.952 18.214 1.00 53.81 89 ILE A N 1
ATOM 687 C CA . ILE A 1 89 ? 7.191 2.423 17.012 1.00 53.81 89 ILE A CA 1
ATOM 688 C C . ILE A 1 89 ? 8.244 1.826 16.060 1.00 53.81 89 ILE A C 1
ATOM 690 O O . ILE A 1 89 ? 7.991 0.750 15.522 1.00 53.81 89 ILE A O 1
ATOM 694 N N . GLU A 1 90 ? 9.437 2.430 15.936 1.00 53.38 90 GLU A N 1
ATOM 695 C CA . GLU A 1 90 ? 10.578 1.841 15.213 1.00 53.38 90 GLU A CA 1
ATOM 696 C C . GLU A 1 90 ? 10.923 0.425 15.705 1.00 53.38 90 GLU A C 1
ATOM 698 O O . GLU A 1 90 ? 11.055 -0.493 14.895 1.00 53.38 90 GLU A O 1
ATOM 703 N N . ASP A 1 91 ? 10.986 0.206 17.023 1.00 55.41 91 ASP A N 1
ATOM 704 C CA . ASP A 1 91 ? 11.305 -1.116 17.586 1.00 55.41 91 ASP A CA 1
ATOM 705 C C . ASP A 1 91 ? 10.255 -2.177 17.217 1.00 55.41 91 ASP A C 1
ATOM 707 O O . ASP A 1 91 ? 10.560 -3.364 17.100 1.00 55.41 91 ASP A O 1
ATOM 711 N N . ALA A 1 92 ? 8.997 -1.767 17.030 1.00 58.00 92 ALA A N 1
ATOM 712 C CA . ALA A 1 92 ? 7.917 -2.672 16.657 1.00 58.00 92 ALA A CA 1
ATOM 713 C C . ALA A 1 92 ? 7.953 -3.076 15.175 1.00 58.00 92 ALA A C 1
ATOM 715 O O . ALA A 1 92 ? 7.526 -4.190 14.870 1.00 58.00 92 ALA A O 1
ATOM 716 N N . VAL A 1 93 ? 8.449 -2.203 14.291 1.00 58.81 93 VAL A N 1
ATOM 717 C CA . VAL A 1 93 ? 8.632 -2.489 12.857 1.00 58.81 93 VAL A CA 1
ATOM 718 C C . VAL A 1 93 ? 9.817 -3.437 12.656 1.00 58.81 93 VAL A C 1
ATOM 720 O O . VAL A 1 93 ? 9.675 -4.448 11.972 1.00 58.81 93 VAL A O 1
ATOM 723 N N . ILE A 1 94 ? 10.928 -3.193 13.360 1.00 57.22 94 ILE A N 1
ATOM 724 C CA . ILE A 1 94 ? 12.114 -4.067 13.355 1.00 57.22 94 ILE A CA 1
ATOM 725 C C . ILE A 1 94 ? 11.772 -5.476 13.873 1.00 57.22 94 ILE A C 1
ATOM 727 O O . ILE A 1 94 ? 12.273 -6.477 13.360 1.00 57.22 94 ILE A O 1
ATOM 731 N N . ASP A 1 95 ? 10.904 -5.578 14.887 1.00 58.31 95 ASP A N 1
ATOM 732 C CA . ASP A 1 95 ? 10.435 -6.869 15.404 1.00 58.31 95 ASP A CA 1
ATOM 733 C C . ASP A 1 95 ? 9.566 -7.636 14.372 1.00 58.31 95 ASP A C 1
ATOM 735 O O . ASP A 1 95 ? 9.544 -8.863 14.414 1.00 58.31 95 ASP A O 1
ATOM 739 N N . LEU A 1 96 ? 8.860 -6.958 13.451 1.00 56.06 96 LEU A N 1
ATOM 740 C CA . LEU A 1 96 ? 8.063 -7.608 12.394 1.00 56.06 96 LEU A CA 1
ATOM 741 C C . LEU A 1 96 ? 8.939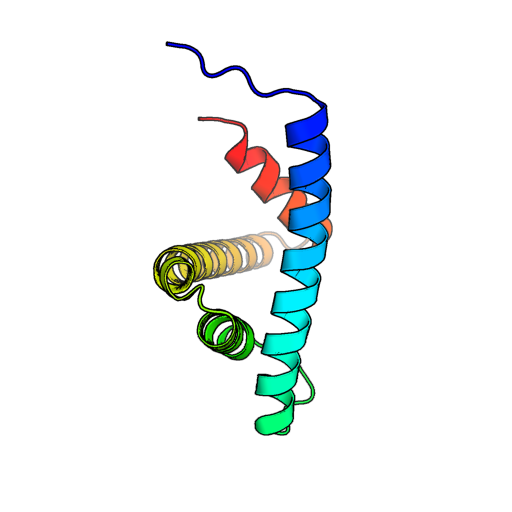 -8.159 11.260 1.00 56.06 96 LEU A C 1
ATOM 743 O O . LEU A 1 96 ? 8.711 -9.283 10.819 1.00 56.06 96 LEU A O 1
ATOM 747 N N . GLU A 1 97 ? 9.955 -7.410 10.822 1.00 54.72 97 GLU A N 1
ATOM 74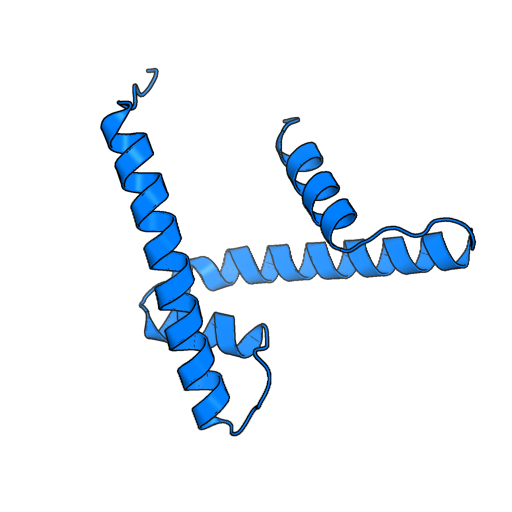8 C CA . GLU A 1 97 ? 10.914 -7.878 9.805 1.00 54.72 97 GLU A CA 1
ATOM 749 C C . GLU A 1 97 ? 11.662 -9.132 10.275 1.00 54.72 97 GLU A C 1
ATOM 751 O O . GLU A 1 97 ? 11.758 -10.112 9.541 1.00 54.72 97 GLU A O 1
ATOM 756 N N . LYS A 1 98 ? 12.078 -9.170 11.546 1.00 51.50 98 LYS A N 1
ATOM 757 C CA . LYS A 1 98 ? 12.753 -10.341 12.136 1.00 51.50 98 LYS A CA 1
ATOM 758 C C . LYS A 1 98 ? 11.861 -11.577 12.268 1.00 51.50 98 LYS A C 1
ATOM 760 O O . LYS A 1 98 ? 12.377 -12.688 12.340 1.00 51.50 98 LYS A O 1
ATOM 765 N N . LEU A 1 99 ? 10.540 -11.400 12.336 1.00 51.47 99 LEU A N 1
ATOM 766 C CA . LEU A 1 99 ? 9.583 -12.512 12.332 1.00 51.47 99 LEU A CA 1
ATOM 767 C C . LEU A 1 99 ? 9.328 -13.047 10.916 1.00 51.47 99 LEU A C 1
ATOM 769 O O . LEU A 1 99 ? 9.000 -14.219 10.779 1.00 51.47 99 LEU A O 1
ATOM 773 N N . ALA A 1 100 ? 9.491 -12.217 9.882 1.00 51.56 100 ALA A N 1
ATOM 774 C CA . ALA A 1 100 ? 9.342 -12.618 8.483 1.00 51.56 100 ALA A CA 1
ATOM 775 C C . ALA A 1 100 ? 10.590 -13.321 7.910 1.00 51.56 100 ALA A C 1
ATOM 777 O O . ALA A 1 100 ? 10.494 -14.003 6.892 1.00 51.56 100 ALA A O 1
ATOM 778 N N . GLU A 1 101 ? 11.753 -13.178 8.554 1.00 47.69 101 GLU A N 1
ATOM 779 C CA . GLU A 1 101 ? 13.025 -13.774 8.115 1.00 47.69 101 GLU A CA 1
ATOM 780 C C . GLU A 1 101 ? 13.264 -15.223 8.575 1.00 47.69 101 GLU A C 1
ATOM 782 O O . GLU A 1 101 ? 14.264 -15.819 8.173 1.00 47.69 101 GLU A O 1
ATOM 787 N N . ASN A 1 102 ? 12.374 -15.822 9.373 1.00 34.62 102 ASN A N 1
ATOM 788 C CA . ASN A 1 102 ? 12.515 -17.222 9.778 1.00 34.62 102 ASN A CA 1
ATOM 789 C C . ASN A 1 102 ? 11.296 -18.035 9.299 1.00 34.62 102 ASN A C 1
ATOM 791 O O . ASN A 1 102 ? 10.199 -17.785 9.802 1.00 34.62 102 ASN A O 1
ATOM 795 N N . PRO A 1 103 ? 11.460 -18.941 8.314 1.00 42.41 103 PRO A N 1
ATOM 796 C CA . PRO A 1 103 ? 10.361 -19.742 7.773 1.00 42.41 103 PRO A CA 1
ATOM 797 C C . PRO A 1 103 ? 9.748 -20.704 8.798 1.00 42.41 103 PRO A C 1
ATOM 799 O O . PRO A 1 103 ? 10.457 -21.118 9.747 1.00 42.41 103 PRO A O 1
#

Secondary structure (DSSP, 8-state):
------HHHHHHHHHHHHHHHHHHHHHHHHHHHHTT-SS--HHHHHHHHHHTT-GGGHHHHHHHHHHHHHHHHHHHHHHHH-------HHHHHHHHHHHHT--

Organism: NCBI:txid58253

InterPro domains:
  IPR003958 Transcription factor CBF/NF-Y/archaeal histone domain [PF00808] (3-45)
  IPR009072 Histone-fold [G3DSA:1.10.20.10] (1-102)
  IPR009072 Histone-fold [SSF47113] (3-99)
  IPR051377 DNA Polymerase Epsilon Subunit [PTHR46172] (2-88)

Radius of gyration: 17.8 Å; chains: 1; bounding box: 35×41×47 Å

pLDDT: mean 84.01, std 18.42, range [34.62, 98.38]

Sequence (103 aa):
AEVKVSNECRTALARATSVFVLYLTAAATAVAQQKNHRSLTADHVFAGLEEIEFENFIGPLKAELENYRKLMKSKKEKKAAKPNADKTIEDAVIDLEKLAENP

=== Feature glossary ===
The record interleaves many kinds of information about one protein. Here is each kind framed as the question it answers.

Q: Are the domains correctly placed relative to each other?
A: Predicted aligned error is AlphaFold's pairwise confidence. Unlike pLDDT (per-residue), PAE is per-residue-pair and captures whether two parts of the structure are correctly placed relative to each other. Units are ångströms of expected positional error.

Q: Which residues are in helices, strands, or loops?
A: Eight-state secondary structure (DSSP): H is the canonical α-helix, G the tighter 3₁₀-helix, I the wider π-helix; E/B are β-structure, T and S are turns and bends, and '-' is everything else. DSSP derives these from the pattern of main-chain N–H···O=C hydrogen bonds, not from the sequence.

Q: What if only a Cα trace is available?
A: P-SEA three-state annotation labels each residue as helix, strand, or coil based purely on the geometry of the Cα trace. It serves as a fallback when the full backbone (and thus DSSP) is unavailable.

Q: What are the backbone torsion angles?
A: φ (phi) and ψ (psi) are the two rotatable backbone dihedrals per residue: φ is the C(i-1)–N–Cα–C torsion, ψ is the N–Cα–C–N(i+1) torsion, both in degrees on (−180°, 180°]. α-helical residues cluster near (−60°, −45°); β-strand residues near (−120°, +130°). A Ramachandran plot is simply a scatter of (φ, ψ) for every residue.

Q: What known structures does this most resemble?
A: Structural nearest neighbors (via Foldseek easy-search vs the PDB). Reported per hit: target PDB id, E-value, and alignment TM-score. A TM-score above ~0.5 is the conventional threshold for 'same fold'.

Q: What family and function is it annotated with?
A: Database cross-references. InterPro integrates a dozen domain/family signature databases into unified entries with residue-range hits. GO terms attach function/process/location labels with evidence codes. CATH codes position the fold in a four-level structural taxonomy. Organism is the NCBI-taxonomy species name.

Q: Which residues are buried vs exposed?
A: Solvent accessibility: the surface area of each residue that a 1.4 Å water probe can touch, in Å². When only backbone atoms are present the absolute values are lower than full-atom SASA (side chains contribute most of the area) and are flagged as backbone-only.

Q: What do the diagnostic plots show?
A: Three diagnostic plots accompany the record. The Cα contact map visualizes the tertiary structure as a 2D adjacency matrix (8 Å cutoff, sequence-local contacts suppressed). The Ramachandran plot shows the distribution of backbone (φ, ψ) torsions, with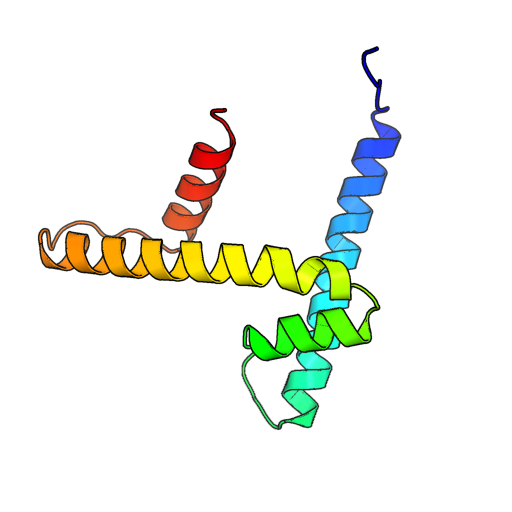 points in the α and β basins reflecting secondary structure content. The PAE plot shows AlphaFold's inter-residue confidence as a color matrix.

Q: What is the amino-acid chain?
A: The amino-acid sequence is the protein's primary structure: the linear order of residues from the N-terminus to the C-terminus, written in one-letter code. Everything else here — the 3D coordinates, the secondary structure, the domain annotations — is ultimately a consequence of this string.

Q: What do the rendered images show?
A: The six renders are orthographic views along the three Cartesian axes in both directions. Representation (cartoon, sticks, or surface) and color scheme (sequence-rainbow or by-chain) vary across proteins so the training set covers all the common visualization conventions.

Q: Where is each backbone atom in 3D?
A: The mmCIF table is the protein's shape written out atom by atom. For each backbone N, Cα, C, and carbonyl O, it records an (x, y, z) coordinate triple in Å plus the residue type, chain letter, and residue number.

Q: How mobile is each atom in the crystal?
A: For experimental (PDB) structures, the B-factor (temperature factor) quantifies the positional spread of each atom in the crystal — a combination of thermal vibration and static disorder — in units of Å². High B-factors mark flexible loops or poorly resolved regions; low B-factors mark the rigid, well-ordered core.

Q: How big and how compact is the whole molecule?
A: Three whole-structure scalars: the radius of gyration (RMS distance of Cα from centroid, in Å), the count of Cα–Cα contacts (pairs closer than 8 Å and separated by more than four residues in sequence — i.e. tertiary, not local, contacts), and the bounding-box dimensions. Together they distinguish compact globular folds from extended fibres or disordered chains.

Q: What does the local fold look like, residue by residue?
A: A 3Di character summarizes, for each residue, the relative orientation of the Cα frame of its nearest spatial neighbor. Because it encodes fold topology rather than chemistry, 3Di alignments detect remote structural similarity that sequence alignment misses.

Q: How confident is the AlphaFold model at each residue?
A: For AlphaFold models, the B-factor field carries pLDDT — the model's own estimate of local accuracy on a 0–100 scale. Regions with pLDDT<50 should be treated as essentially unmodeled; they often correspond to intrinsically disordered segments.